Protein AF-A0A820RS47-F1 (afdb_monomer)

Secondary structure (DSSP, 8-state):
-HHHHHHHHS---HHHHGGG--GGG--HHHHHHHHHHTT---SEEEEEEEETTEEEEEEEEEEEPPPTTSSGGGGSS--HHHHHHHHHHHHHHHHH-S--TTHHHHHHHHHHHHHHHH-

Structure (mmCIF, N/CA/C/O backbone):
data_AF-A0A820RS47-F1
#
_entry.id   AF-A0A820RS47-F1
#
loop_
_atom_site.group_PDB
_atom_site.id
_atom_site.type_symbol
_atom_site.label_atom_id
_atom_site.label_alt_id
_atom_site.label_comp_id
_atom_site.label_asym_id
_atom_site.label_entity_id
_atom_site.label_seq_id
_atom_site.pdbx_PDB_ins_code
_atom_site.Cartn_x
_atom_site.Cartn_y
_atom_site.Cartn_z
_atom_site.occupancy
_atom_site.B_iso_or_equiv
_atom_site.auth_seq_id
_atom_site.auth_comp_id
_atom_site.auth_asym_id
_atom_site.auth_atom_id
_atom_site.pdbx_PDB_model_num
ATOM 1 N N . ALA A 1 1 ? -17.209 3.346 -8.224 1.00 71.81 1 ALA A N 1
ATOM 2 C CA . ALA A 1 1 ? -16.815 3.725 -6.849 1.00 71.81 1 ALA A CA 1
ATOM 3 C C . ALA A 1 1 ? -15.627 2.864 -6.433 1.00 71.81 1 ALA A C 1
ATOM 5 O O . ALA A 1 1 ? -15.606 1.698 -6.807 1.00 71.81 1 ALA A O 1
ATOM 6 N N . ILE A 1 2 ? -14.644 3.427 -5.729 1.00 83.50 2 ILE A N 1
ATOM 7 C CA . ILE A 1 2 ? -13.298 2.856 -5.513 1.00 83.50 2 ILE A CA 1
ATOM 8 C C . ILE A 1 2 ? -13.291 1.402 -4.996 1.00 83.50 2 ILE A C 1
ATOM 10 O O . ILE A 1 2 ? -12.467 0.603 -5.422 1.00 83.50 2 ILE A O 1
ATOM 14 N N . LEU A 1 3 ? -14.281 1.017 -4.184 1.00 89.25 3 LEU A N 1
ATOM 15 C CA . LEU A 1 3 ? -14.437 -0.346 -3.661 1.00 89.25 3 LEU A CA 1
ATOM 16 C C . LEU A 1 3 ? -14.674 -1.402 -4.750 1.00 89.25 3 LEU A C 1
ATOM 18 O O . LEU A 1 3 ? -14.211 -2.527 -4.618 1.00 89.25 3 LEU A O 1
ATOM 22 N N . SER A 1 4 ? -15.360 -1.046 -5.842 1.00 90.38 4 SER A N 1
ATOM 23 C CA . SER A 1 4 ? -15.552 -1.961 -6.977 1.00 90.38 4 SER A CA 1
ATOM 24 C C . SER A 1 4 ? -14.225 -2.254 -7.676 1.00 90.38 4 SER A C 1
ATOM 26 O O . SER A 1 4 ? -13.953 -3.398 -8.014 1.00 90.38 4 SER A O 1
ATOM 28 N N . LEU A 1 5 ? -13.373 -1.234 -7.830 1.00 90.44 5 LEU A N 1
ATOM 29 C CA . LEU A 1 5 ? -12.037 -1.401 -8.401 1.00 90.44 5 LEU A CA 1
ATOM 30 C C . LEU A 1 5 ? -11.180 -2.306 -7.507 1.00 90.44 5 LEU A C 1
ATOM 32 O O . LEU A 1 5 ? -10.621 -3.288 -7.982 1.00 90.44 5 LEU A O 1
ATOM 36 N N . VAL A 1 6 ? -11.144 -2.020 -6.202 1.00 91.19 6 VAL A N 1
ATOM 37 C CA . VAL A 1 6 ? -10.383 -2.815 -5.226 1.00 91.19 6 VAL A CA 1
ATOM 38 C C . VAL A 1 6 ? -10.838 -4.275 -5.223 1.00 91.19 6 VAL A C 1
ATOM 40 O O . VAL A 1 6 ? -10.015 -5.177 -5.356 1.00 91.19 6 VAL A O 1
ATOM 43 N N . ASN A 1 7 ? -12.143 -4.525 -5.126 1.00 90.44 7 ASN A N 1
ATOM 44 C CA . ASN A 1 7 ? -12.661 -5.886 -5.005 1.00 90.44 7 ASN A CA 1
ATOM 45 C C . ASN A 1 7 ? -12.556 -6.686 -6.309 1.00 90.44 7 ASN A C 1
ATOM 47 O O . ASN A 1 7 ? -12.258 -7.876 -6.255 1.00 90.44 7 ASN A O 1
ATOM 51 N N . ASN A 1 8 ? -12.784 -6.053 -7.464 1.00 89.75 8 ASN A N 1
ATOM 52 C CA . ASN A 1 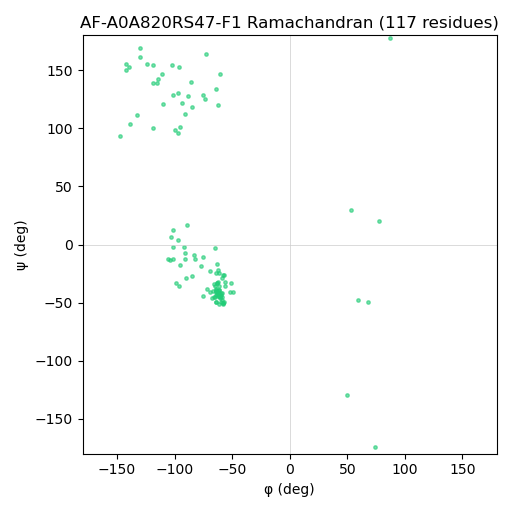8 ? -12.903 -6.772 -8.734 1.00 89.75 8 ASN A CA 1
ATOM 53 C C . ASN A 1 8 ? -11.597 -6.805 -9.540 1.00 89.75 8 ASN A C 1
ATOM 55 O O . ASN A 1 8 ? -11.317 -7.817 -10.175 1.00 89.75 8 ASN A O 1
ATOM 59 N N . GLU A 1 9 ? -10.791 -5.738 -9.516 1.00 90.31 9 GLU A N 1
ATOM 60 C CA . GLU A 1 9 ? -9.550 -5.662 -10.306 1.00 90.31 9 GLU A CA 1
ATOM 61 C C . GLU A 1 9 ? -8.303 -5.996 -9.479 1.00 90.31 9 GLU A C 1
ATOM 63 O O . GLU A 1 9 ? -7.351 -6.566 -10.011 1.00 90.31 9 GLU A O 1
ATOM 68 N N . PHE A 1 10 ? -8.291 -5.658 -8.183 1.00 93.38 10 PHE A N 1
ATOM 69 C CA . PHE A 1 10 ? -7.105 -5.808 -7.324 1.00 93.38 10 PHE A CA 1
ATOM 70 C C . PHE A 1 10 ? -7.148 -7.045 -6.413 1.00 93.38 10 PHE A C 1
ATOM 72 O O . PHE A 1 10 ? -6.175 -7.331 -5.718 1.00 93.38 10 PHE A O 1
ATOM 79 N N . GLY A 1 11 ? -8.237 -7.820 -6.443 1.00 93.00 11 GLY A N 1
ATOM 80 C CA . GLY A 1 11 ? -8.387 -9.021 -5.612 1.00 93.00 11 GLY A CA 1
ATOM 81 C C . GLY A 1 11 ? -8.734 -8.721 -4.150 1.00 93.00 11 GLY A C 1
ATOM 82 O O . GLY A 1 11 ? -8.533 -9.569 -3.277 1.00 93.00 11 GLY A O 1
ATOM 83 N N . GLY A 1 12 ? -9.262 -7.525 -3.884 1.00 93.81 12 GLY A N 1
ATOM 84 C CA . GLY A 1 12 ? -9.671 -7.089 -2.558 1.00 93.81 12 GLY A CA 1
ATOM 85 C C . GLY A 1 12 ? -8.554 -6.446 -1.741 1.00 93.81 12 GLY A C 1
ATOM 86 O O . GLY A 1 12 ? -7.403 -6.354 -2.161 1.00 93.81 12 GLY A O 1
ATOM 87 N N . TRP A 1 13 ? -8.914 -5.993 -0.544 1.00 93.75 13 TRP A N 1
ATOM 88 C CA . TRP A 1 13 ? -7.973 -5.466 0.440 1.00 93.75 13 TRP A CA 1
ATOM 89 C C . TRP A 1 13 ? -8.298 -6.108 1.795 1.00 93.75 13 TRP A C 1
ATOM 91 O O . TRP A 1 13 ? -9.366 -5.812 2.341 1.00 93.75 13 TRP A O 1
ATOM 101 N N . PRO A 1 14 ? -7.424 -6.986 2.339 1.00 94.38 14 PRO A N 1
ATOM 102 C CA . PRO A 1 14 ? -7.716 -7.755 3.550 1.00 94.38 14 PRO A CA 1
ATOM 103 C C . PRO A 1 14 ? -8.250 -6.917 4.715 1.00 94.38 14 PRO A C 1
ATOM 105 O O . PRO A 1 14 ? -9.238 -7.303 5.325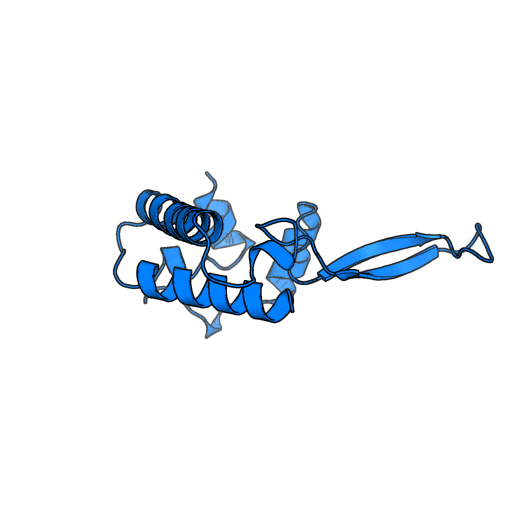 1.00 94.38 14 PRO A O 1
ATOM 108 N N . ILE A 1 15 ? -7.692 -5.723 4.942 1.00 95.44 15 ILE A N 1
ATOM 109 C CA . ILE A 1 15 ? -8.117 -4.814 6.022 1.00 95.44 15 ILE A CA 1
ATOM 110 C C . ILE A 1 15 ? -9.577 -4.344 5.910 1.00 95.44 15 ILE A C 1
ATOM 112 O O . ILE A 1 15 ? -10.182 -3.967 6.907 1.00 95.44 15 ILE A O 1
ATOM 116 N N . LEU A 1 16 ? -10.159 -4.343 4.705 1.00 94.06 16 LEU A N 1
ATOM 117 C CA . LEU A 1 16 ? -11.561 -3.965 4.494 1.00 94.06 16 LEU A CA 1
ATOM 118 C C . LEU A 1 16 ? -12.511 -5.159 4.604 1.00 94.06 16 LEU A C 1
ATOM 120 O O . LEU A 1 16 ? -13.688 -4.988 4.917 1.00 94.06 16 LEU A O 1
ATOM 124 N N . GLN A 1 17 ? -12.024 -6.355 4.286 1.00 91.75 17 GLN A N 1
ATOM 125 C CA . GLN A 1 17 ? -12.836 -7.567 4.158 1.00 91.75 17 GLN A CA 1
ATOM 126 C C . GLN A 1 17 ? -12.693 -8.510 5.358 1.00 91.75 17 GLN A C 1
ATOM 128 O O . GLN A 1 17 ? -13.498 -9.434 5.495 1.00 91.75 17 GLN A O 1
ATOM 133 N N . GLY A 1 18 ? -11.688 -8.292 6.209 1.00 89.56 18 GLY A N 1
ATOM 134 C CA . GLY A 1 18 ? -11.411 -9.083 7.399 1.00 89.56 18 GLY A CA 1
ATOM 135 C C . GLY A 1 18 ? -11.389 -10.578 7.090 1.00 89.56 18 GLY A C 1
ATOM 136 O O . GLY A 1 18 ? -10.786 -11.038 6.117 1.00 89.56 18 GLY A O 1
ATOM 137 N N . SER A 1 19 ? -12.138 -11.340 7.886 1.00 86.94 19 SER A N 1
ATOM 138 C CA . SER A 1 19 ? -12.280 -12.797 7.735 1.00 86.94 19 SER A CA 1
ATOM 139 C C . SER A 1 19 ? -12.924 -13.252 6.417 1.00 86.94 19 SER A C 1
ATOM 141 O O . SER A 1 19 ? -12.805 -14.420 6.051 1.00 86.94 19 SER A O 1
ATOM 143 N N . SER A 1 20 ? -13.593 -12.350 5.691 1.00 89.12 20 SER A N 1
ATOM 144 C CA . SER A 1 20 ? -14.220 -12.660 4.400 1.00 89.12 20 SER A CA 1
ATOM 145 C C . SER A 1 20 ? -13.237 -12.591 3.227 1.00 89.12 20 SER A C 1
ATOM 147 O O . SER A 1 20 ? -13.595 -12.976 2.111 1.00 89.12 20 SER A O 1
ATOM 149 N N . TRP A 1 21 ? -12.011 -12.095 3.435 1.00 92.56 21 TRP A N 1
ATOM 150 C CA . TRP A 1 21 ? -11.002 -12.068 2.381 1.00 92.56 21 TRP A CA 1
ATOM 151 C C . TRP A 1 21 ? -10.436 -13.466 2.113 1.00 92.56 21 TRP A C 1
ATOM 153 O O . TRP A 1 21 ? -9.919 -14.134 3.007 1.00 92.56 21 TRP A O 1
ATOM 163 N N . ASN A 1 22 ? -10.498 -13.909 0.857 1.00 92.50 22 ASN A N 1
ATOM 164 C CA . ASN A 1 22 ? -10.029 -15.233 0.464 1.00 92.50 22 ASN A CA 1
ATOM 165 C C . ASN A 1 22 ? -8.601 -15.188 -0.100 1.00 92.50 22 ASN A C 1
ATOM 167 O O . ASN A 1 22 ? -8.396 -15.015 -1.308 1.00 92.50 22 ASN A O 1
ATOM 171 N N . ALA A 1 23 ? -7.624 -15.457 0.767 1.00 92.06 23 ALA A N 1
ATOM 172 C CA . ALA A 1 23 ? -6.212 -15.546 0.401 1.00 92.06 23 ALA A CA 1
ATOM 173 C C . ALA A 1 23 ? -5.928 -16.566 -0.718 1.00 92.06 23 ALA A C 1
ATOM 175 O O . ALA A 1 23 ? -5.038 -16.347 -1.534 1.00 92.06 23 ALA A O 1
ATOM 176 N N . ALA A 1 24 ? -6.696 -17.661 -0.806 1.00 95.00 24 ALA A N 1
ATOM 177 C CA . ALA A 1 24 ? -6.482 -18.698 -1.818 1.00 95.00 24 ALA A CA 1
ATOM 178 C C . ALA A 1 24 ? -6.825 -18.229 -3.242 1.00 95.00 24 ALA A C 1
ATOM 180 O O . ALA A 1 24 ? -6.334 -18.796 -4.215 1.00 95.00 24 ALA A O 1
ATOM 181 N N . SER A 1 25 ? -7.668 -17.200 -3.369 1.00 90.75 25 SER A N 1
ATOM 182 C CA . SER A 1 25 ? -8.001 -16.580 -4.658 1.00 90.75 25 SER A CA 1
ATOM 183 C C . SER A 1 25 ? -7.094 -15.405 -5.030 1.00 90.75 25 SER A C 1
ATOM 185 O O . SER A 1 25 ? -7.183 -14.895 -6.146 1.00 90.75 25 SER A O 1
ATOM 187 N N . PHE A 1 26 ? -6.224 -14.964 -4.117 1.00 95.06 26 PHE A N 1
ATOM 188 C CA . PHE A 1 26 ? -5.371 -13.809 -4.346 1.00 95.06 26 PHE A CA 1
ATOM 189 C C . PHE A 1 26 ? -4.216 -14.145 -5.293 1.00 95.06 26 PHE A C 1
ATOM 191 O O . PHE A 1 26 ? -3.459 -15.090 -5.076 1.00 95.06 26 PHE A O 1
ATOM 198 N N . ASN A 1 27 ? -4.051 -13.328 -6.332 1.00 94.19 27 ASN A N 1
ATOM 199 C CA . ASN A 1 27 ? -2.944 -13.435 -7.273 1.00 94.19 27 ASN A CA 1
ATOM 200 C C . ASN A 1 27 ? -2.109 -12.153 -7.238 1.00 94.19 27 ASN A C 1
ATOM 202 O O . ASN A 1 27 ? -2.448 -11.148 -7.865 1.00 94.19 27 ASN A O 1
ATOM 206 N N . PHE A 1 28 ? -0.991 -12.217 -6.518 1.00 92.06 28 PHE A N 1
ATOM 207 C CA . PHE A 1 28 ? -0.085 -11.086 -6.348 1.00 92.06 28 PHE A CA 1
ATOM 208 C C . PHE A 1 28 ? 0.518 -10.593 -7.673 1.00 92.06 28 PHE A C 1
ATOM 210 O O . PHE A 1 28 ? 0.600 -9.389 -7.902 1.00 92.06 28 PHE A O 1
ATOM 217 N N . SER A 1 29 ? 0.883 -11.494 -8.591 1.00 92.12 29 SER A N 1
ATOM 218 C CA . SER A 1 29 ? 1.414 -11.103 -9.904 1.00 92.12 29 SER A CA 1
ATOM 219 C C . SER A 1 29 ? 0.378 -10.347 -10.738 1.00 92.12 29 SER A C 1
ATOM 221 O O . SER A 1 29 ? 0.718 -9.354 -11.376 1.00 92.12 29 SER A O 1
ATOM 223 N N . ASN A 1 30 ? -0.889 -10.770 -10.697 1.00 93.38 30 ASN A N 1
ATOM 224 C CA . ASN A 1 30 ? -1.977 -10.057 -11.365 1.00 93.38 30 ASN A CA 1
ATOM 225 C C . ASN A 1 30 ? -2.195 -8.662 -10.761 1.00 93.38 30 ASN A C 1
ATOM 227 O O . ASN A 1 30 ? -2.359 -7.703 -11.509 1.00 93.38 30 ASN A O 1
ATOM 231 N N . LEU A 1 31 ? -2.132 -8.534 -9.429 1.00 93.94 31 LEU A N 1
ATOM 232 C CA . LEU A 1 31 ? -2.200 -7.233 -8.759 1.00 93.94 31 LEU A CA 1
ATOM 233 C C . LEU A 1 31 ? -1.100 -6.289 -9.261 1.00 93.94 31 LEU A C 1
ATOM 235 O O . LEU A 1 31 ? -1.398 -5.164 -9.648 1.00 93.94 31 LEU A O 1
ATOM 239 N N . LEU A 1 32 ? 0.156 -6.743 -9.297 1.00 91.19 32 LEU A N 1
ATOM 240 C CA . LEU A 1 32 ? 1.275 -5.911 -9.752 1.00 91.19 32 LEU A CA 1
ATOM 241 C C . LEU A 1 32 ? 1.120 -5.467 -11.213 1.00 91.19 32 LEU A C 1
ATOM 243 O O . LEU A 1 32 ? 1.364 -4.304 -11.530 1.00 91.19 32 LEU A O 1
ATOM 247 N N . LEU A 1 33 ? 0.672 -6.367 -12.096 1.00 90.44 3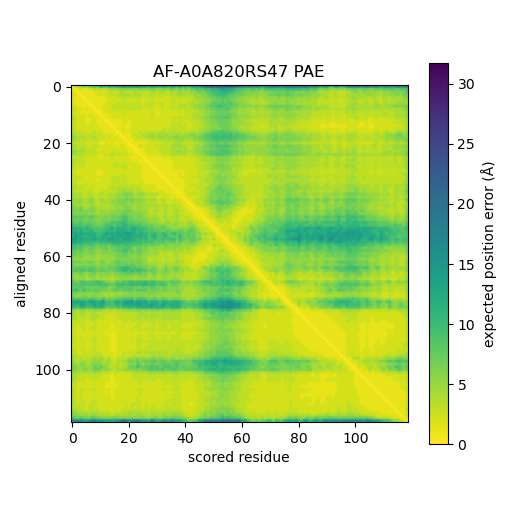3 LEU A N 1
ATOM 248 C CA . LEU A 1 33 ? 0.396 -6.029 -13.495 1.00 90.44 33 LEU A CA 1
ATOM 249 C C . LEU A 1 33 ? -0.710 -4.975 -13.610 1.00 90.44 33 LEU A C 1
ATOM 251 O O . LEU A 1 33 ? -0.544 -3.999 -14.338 1.00 90.44 33 LEU A O 1
ATOM 255 N N . LYS A 1 34 ? -1.798 -5.134 -12.849 1.00 92.88 34 LYS A N 1
ATOM 256 C CA . LYS A 1 34 ? -2.918 -4.188 -12.830 1.00 92.88 34 LYS A CA 1
ATOM 257 C C . LYS A 1 34 ? -2.515 -2.828 -12.280 1.00 92.88 34 LYS A C 1
ATOM 259 O O . LYS A 1 34 ? -2.844 -1.819 -12.885 1.00 92.88 34 LYS A O 1
ATOM 264 N N . LEU A 1 35 ? -1.772 -2.775 -11.177 1.00 91.38 35 LEU A N 1
ATOM 265 C CA . LEU A 1 35 ? -1.306 -1.513 -10.592 1.00 91.38 35 LEU A CA 1
ATOM 266 C C . LEU A 1 35 ? -0.389 -0.732 -11.541 1.00 91.38 35 LEU A C 1
ATOM 268 O O . LEU A 1 35 ? -0.456 0.498 -11.579 1.00 91.38 35 LEU A O 1
ATOM 272 N N . ARG A 1 36 ? 0.389 -1.430 -12.377 1.00 88.12 36 ARG A N 1
ATOM 273 C CA . ARG A 1 36 ? 1.210 -0.795 -13.413 1.00 88.12 36 ARG A CA 1
ATOM 274 C C . ARG A 1 36 ? 0.379 -0.051 -14.462 1.00 88.12 36 ARG A C 1
ATOM 276 O O . ARG A 1 36 ? 0.821 0.993 -14.930 1.00 88.12 36 ARG A O 1
ATOM 283 N N . GLU A 1 37 ? -0.828 -0.522 -14.785 1.00 90.31 37 GLU A N 1
ATOM 284 C CA . GLU A 1 37 ? -1.760 0.192 -15.681 1.00 90.31 37 GLU A CA 1
ATOM 285 C C . GLU A 1 37 ? -2.193 1.555 -15.107 1.00 90.31 37 GLU A C 1
ATOM 287 O O . GLU A 1 37 ? -2.576 2.449 -15.859 1.00 90.31 37 GLU A O 1
ATOM 292 N N . TYR A 1 38 ? -2.084 1.738 -13.786 1.00 89.38 38 TYR A N 1
ATOM 293 C CA . TYR A 1 38 ? -2.384 2.985 -13.074 1.00 89.38 38 TYR A CA 1
ATOM 294 C C . TYR A 1 38 ? -1.131 3.790 -12.702 1.00 89.38 38 TYR A C 1
ATOM 296 O O . TYR A 1 38 ? -1.221 4.705 -11.883 1.00 89.38 38 TYR A O 1
ATOM 304 N N . SER A 1 39 ? 0.039 3.442 -13.249 1.00 88.12 39 SER A N 1
ATOM 305 C CA . SER A 1 39 ? 1.334 4.019 -12.852 1.00 88.12 39 SER A CA 1
ATOM 306 C C . SER A 1 39 ? 1.598 3.923 -11.342 1.00 88.12 39 SER A C 1
ATOM 308 O O . SER A 1 39 ? 2.272 4.774 -10.760 1.00 88.12 39 SER A O 1
ATOM 310 N N . ASN A 1 40 ? 1.044 2.895 -10.693 1.00 88.50 40 ASN A N 1
ATOM 311 C CA . ASN A 1 40 ? 1.190 2.674 -9.264 1.00 88.50 40 ASN A CA 1
ATOM 312 C C . ASN A 1 40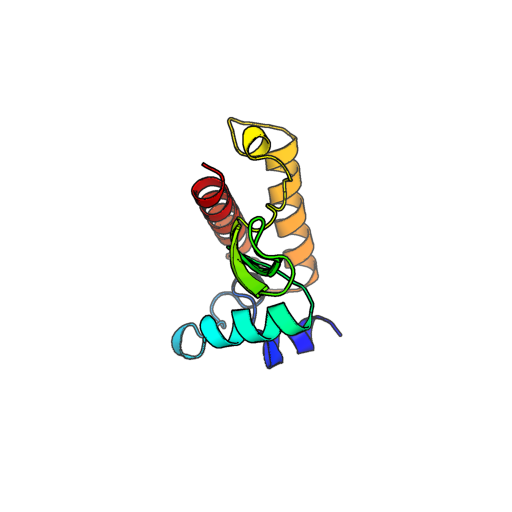 ? 2.264 1.608 -9.015 1.00 88.50 40 ASN A C 1
ATOM 314 O O . ASN A 1 40 ? 2.018 0.409 -9.133 1.00 88.50 40 ASN A O 1
ATOM 318 N N . ASN A 1 41 ? 3.472 2.065 -8.695 1.00 86.44 41 ASN A N 1
ATOM 319 C CA . ASN A 1 41 ? 4.610 1.204 -8.395 1.00 86.44 41 ASN A CA 1
ATOM 320 C C . ASN A 1 41 ? 4.650 0.912 -6.890 1.00 86.44 41 ASN A C 1
ATOM 322 O O . ASN A 1 41 ? 4.930 1.810 -6.096 1.00 86.44 41 ASN A O 1
ATOM 326 N N . ILE A 1 42 ? 4.402 -0.341 -6.508 1.00 86.88 42 ILE A N 1
ATOM 327 C CA . ILE A 1 42 ? 4.504 -0.813 -5.121 1.00 86.88 42 ILE A CA 1
ATOM 328 C C . ILE A 1 42 ? 5.628 -1.840 -5.000 1.00 86.88 42 ILE A C 1
ATOM 330 O O . ILE A 1 42 ? 5.802 -2.671 -5.890 1.00 86.88 42 ILE A O 1
ATOM 334 N N . ILE A 1 43 ? 6.361 -1.818 -3.883 1.00 85.44 43 ILE A N 1
ATOM 335 C CA . ILE A 1 43 ? 7.509 -2.691 -3.559 1.00 85.44 43 ILE A CA 1
ATOM 336 C C . ILE A 1 43 ? 8.738 -2.431 -4.453 1.00 85.44 43 ILE A C 1
ATOM 338 O O . ILE A 1 43 ? 9.837 -2.232 -3.938 1.00 85.44 43 ILE A O 1
ATOM 342 N N . TYR A 1 44 ? 8.567 -2.388 -5.773 1.00 86.56 44 TYR A N 1
ATOM 343 C CA . TYR A 1 44 ? 9.584 -2.012 -6.754 1.00 86.56 44 TYR A CA 1
ATOM 344 C C . TYR A 1 44 ? 8.965 -1.203 -7.903 1.00 86.56 44 TYR A C 1
ATOM 346 O O . TYR A 1 44 ? 7.769 -1.311 -8.180 1.00 86.56 44 TYR A O 1
ATOM 354 N N . SER A 1 45 ? 9.775 -0.382 -8.571 1.00 87.81 45 SER A N 1
ATOM 355 C CA . SER A 1 45 ? 9.413 0.266 -9.836 1.00 87.81 45 SER A CA 1
ATOM 356 C C . SER A 1 45 ? 10.070 -0.451 -11.012 1.00 87.81 45 SER A C 1
ATOM 358 O O . SER A 1 45 ? 11.086 -1.133 -10.853 1.00 87.81 45 SER A O 1
ATOM 360 N N . CYS A 1 46 ? 9.449 -0.341 -12.185 1.00 87.38 46 CYS A N 1
ATOM 361 C CA . CYS A 1 46 ? 9.940 -0.943 -13.416 1.00 87.38 46 CYS A CA 1
ATOM 362 C C . CYS A 1 46 ? 9.753 0.037 -14.572 1.00 87.38 46 CYS A C 1
ATOM 364 O O . CYS A 1 46 ? 8.642 0.197 -15.099 1.00 87.38 46 CYS A O 1
ATOM 366 N N . ASP A 1 47 ? 10.863 0.648 -14.964 1.00 86.81 47 ASP A N 1
ATOM 367 C CA . ASP A 1 47 ? 10.921 1.755 -15.908 1.00 86.81 47 ASP A CA 1
ATOM 368 C C . ASP A 1 47 ? 11.854 1.402 -17.073 1.00 86.81 47 ASP A C 1
ATOM 370 O O . ASP A 1 47 ? 12.720 0.528 -16.972 1.00 86.81 47 ASP A O 1
ATOM 374 N N . THR A 1 48 ? 11.641 2.040 -18.220 1.00 89.94 48 THR A N 1
ATOM 375 C CA . THR A 1 48 ? 12.558 1.934 -19.358 1.00 89.94 48 THR A CA 1
ATOM 376 C C . THR A 1 48 ? 13.552 3.074 -19.290 1.00 89.94 48 THR A C 1
ATOM 378 O O . THR A 1 48 ? 13.140 4.231 -19.346 1.00 89.94 48 THR A O 1
ATOM 381 N N . GLU A 1 49 ? 14.835 2.744 -19.230 1.00 90.62 49 GLU A N 1
ATOM 382 C CA . GLU A 1 49 ? 15.914 3.726 -19.181 1.00 90.62 49 GLU A CA 1
ATOM 383 C C . GLU A 1 49 ? 16.829 3.564 -20.395 1.00 90.62 49 GLU A C 1
ATOM 385 O O . GLU A 1 49 ? 16.909 2.489 -21.004 1.00 90.62 49 GLU A O 1
ATOM 390 N N . THR A 1 50 ? 17.494 4.649 -20.777 1.00 92.38 50 THR A N 1
ATOM 391 C CA . THR A 1 50 ? 18.446 4.639 -21.889 1.00 92.38 50 THR A CA 1
ATOM 392 C C . THR A 1 50 ? 19.818 4.195 -21.385 1.00 92.38 50 THR A C 1
ATOM 394 O O . THR A 1 50 ? 20.242 4.596 -20.303 1.00 92.38 50 THR A O 1
ATOM 397 N N . ASP A 1 51 ? 20.543 3.376 -22.148 1.00 87.81 51 ASP A N 1
ATOM 398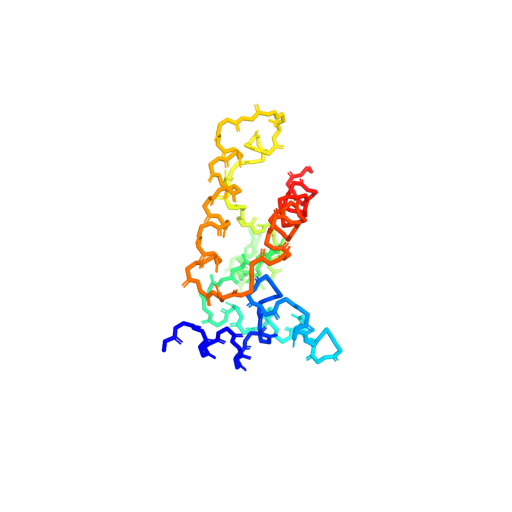 C CA . ASP A 1 51 ? 21.916 3.004 -21.790 1.00 87.81 51 ASP A CA 1
ATOM 399 C C . ASP A 1 51 ? 22.816 4.252 -21.772 1.00 87.81 51 ASP A C 1
ATOM 401 O O . ASP A 1 51 ? 22.992 4.929 -22.788 1.00 87.81 51 ASP A O 1
ATOM 405 N N . GLU A 1 52 ? 23.414 4.542 -20.610 1.00 86.44 52 GLU A N 1
ATOM 406 C CA . GLU A 1 52 ? 24.307 5.691 -20.403 1.00 86.44 52 GLU A CA 1
ATOM 407 C C . GLU A 1 52 ? 25.506 5.696 -21.368 1.00 86.44 52 GLU A C 1
ATOM 409 O O . GLU A 1 52 ? 26.060 6.751 -21.681 1.00 86.44 52 GLU A O 1
ATOM 414 N N . LYS A 1 53 ? 25.919 4.519 -21.854 1.00 90.25 53 LYS A N 1
ATOM 415 C CA . LYS A 1 53 ? 27.025 4.333 -22.803 1.00 90.25 53 LYS A CA 1
ATOM 416 C C . LYS A 1 53 ? 26.553 4.257 -24.253 1.00 90.25 53 LYS A C 1
ATOM 418 O O . LYS A 1 53 ? 27.378 4.412 -25.154 1.00 90.25 53 LYS A O 1
ATOM 423 N N . ASN A 1 54 ? 25.266 4.008 -24.498 1.00 90.44 54 ASN A N 1
ATOM 424 C CA . ASN A 1 54 ? 24.687 3.942 -25.836 1.00 90.44 54 ASN A CA 1
ATOM 425 C C . ASN A 1 54 ? 23.232 4.427 -25.844 1.00 90.44 54 ASN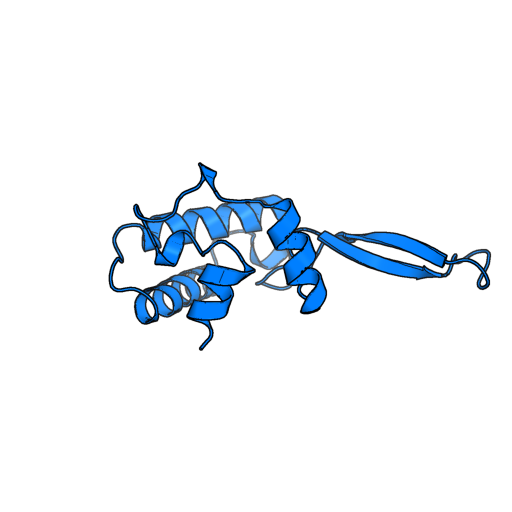 A C 1
ATOM 427 O O . ASN A 1 54 ? 22.295 3.641 -25.711 1.00 90.44 54 ASN A O 1
ATOM 431 N N . SER A 1 55 ? 23.039 5.715 -26.134 1.00 88.25 55 SER A N 1
ATOM 432 C CA . SER A 1 55 ? 21.720 6.354 -26.108 1.00 88.25 55 SER A CA 1
ATOM 433 C C . SER A 1 55 ? 20.714 5.841 -27.154 1.00 88.25 55 SER A C 1
ATOM 435 O O . SER A 1 55 ? 19.572 6.292 -27.185 1.00 88.25 55 SER A O 1
ATOM 437 N N . SER A 1 56 ? 21.117 4.913 -28.030 1.00 92.81 56 SER A N 1
ATOM 438 C CA . SER A 1 56 ? 20.226 4.241 -28.989 1.00 92.81 56 SER A CA 1
ATOM 439 C C . SER A 1 56 ? 19.635 2.928 -28.460 1.00 92.81 56 SER A C 1
ATOM 441 O O . SER A 1 56 ? 18.870 2.279 -29.173 1.00 92.81 56 SER A O 1
ATOM 443 N N . VAL A 1 57 ? 20.006 2.504 -27.248 1.00 93.81 57 VAL A N 1
ATOM 444 C CA . VAL A 1 57 ? 19.550 1.255 -26.626 1.00 93.81 57 VAL A CA 1
ATOM 445 C C . VAL A 1 57 ? 18.800 1.564 -25.336 1.00 93.81 57 VAL A C 1
ATOM 447 O O . VAL A 1 57 ? 19.217 2.409 -24.549 1.00 93.81 57 VAL A O 1
ATOM 450 N N . TYR A 1 58 ? 17.707 0.837 -25.117 1.00 93.06 58 TYR A N 1
ATOM 451 C CA . TYR A 1 58 ? 16.913 0.891 -23.894 1.00 93.06 58 TYR A CA 1
ATOM 452 C C . TYR A 1 58 ? 17.053 -0.413 -23.118 1.00 93.06 58 TYR A C 1
ATOM 454 O O . TYR A 1 58 ? 17.141 -1.491 -23.712 1.00 93.06 58 TYR A O 1
ATOM 462 N N . TYR A 1 59 ? 17.009 -0.325 -21.795 1.00 92.12 59 TYR A N 1
ATOM 463 C CA . TYR A 1 59 ? 16.923 -1.481 -20.913 1.00 92.12 59 TYR A CA 1
ATOM 464 C C . TYR A 1 59 ? 15.805 -1.295 -19.888 1.00 92.12 59 TYR A C 1
ATOM 466 O O . TYR A 1 59 ? 15.311 -0.193 -19.651 1.00 92.12 59 TYR A O 1
ATOM 474 N N . ILE A 1 60 ? 15.376 -2.413 -19.303 1.00 90.94 60 ILE A N 1
ATOM 475 C CA . ILE A 1 60 ? 14.423 -2.405 -18.197 1.00 90.94 60 ILE A CA 1
ATOM 476 C C . ILE A 1 60 ? 15.216 -2.197 -16.915 1.00 90.94 60 ILE A C 1
ATOM 478 O O . ILE A 1 60 ? 16.054 -3.029 -16.560 1.00 90.94 60 ILE A O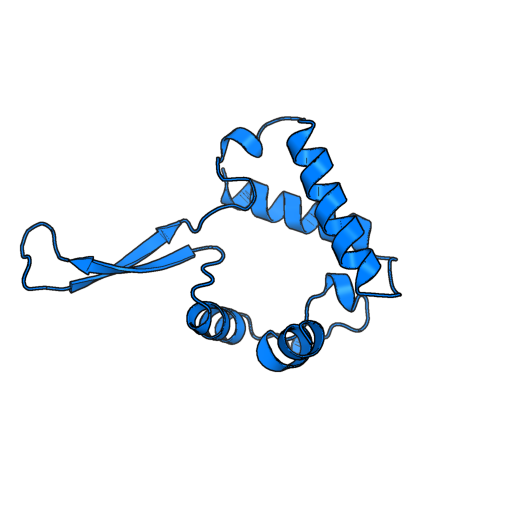 1
ATOM 482 N N . GLN A 1 61 ? 14.935 -1.104 -16.221 1.00 90.50 61 GLN A N 1
ATOM 483 C CA . GLN A 1 61 ? 15.471 -0.836 -14.902 1.00 90.50 61 GLN A CA 1
ATOM 484 C C . GLN A 1 61 ? 14.447 -1.252 -13.849 1.00 90.50 61 GLN A C 1
ATOM 486 O O . GLN A 1 61 ? 13.279 -0.872 -13.917 1.00 90.50 61 GLN A O 1
ATOM 491 N N . VAL A 1 62 ? 14.899 -2.027 -12.863 1.00 90.19 62 VAL A N 1
ATOM 492 C CA . VAL A 1 62 ? 14.120 -2.345 -11.664 1.00 90.19 62 VAL A CA 1
ATOM 493 C C . VAL A 1 62 ? 14.757 -1.622 -10.488 1.00 90.19 62 VAL A C 1
ATOM 495 O O . VAL A 1 62 ? 15.931 -1.845 -10.189 1.00 90.19 62 VAL A O 1
ATOM 498 N N . SER A 1 63 ? 13.979 -0.765 -9.835 1.00 89.12 63 SER A N 1
ATOM 499 C CA . SER A 1 63 ? 14.438 0.114 -8.756 1.00 89.12 63 SER A CA 1
ATOM 500 C C . SER A 1 63 ? 13.521 0.015 -7.535 1.00 89.12 63 SER A C 1
ATOM 502 O O . SER A 1 63 ? 12.449 -0.590 -7.585 1.00 89.12 63 SER A O 1
ATOM 504 N N . GLN A 1 64 ? 13.943 0.593 -6.408 1.00 85.62 64 GLN A N 1
ATOM 505 C CA . GLN A 1 64 ? 13.090 0.699 -5.222 1.00 85.62 64 GLN A CA 1
ATOM 506 C C . GLN A 1 64 ? 11.881 1.597 -5.527 1.00 85.62 64 GLN A C 1
ATOM 508 O O . GLN A 1 64 ? 12.050 2.674 -6.097 1.00 85.62 64 GLN A O 1
ATOM 513 N N . SER A 1 65 ? 10.673 1.176 -5.138 1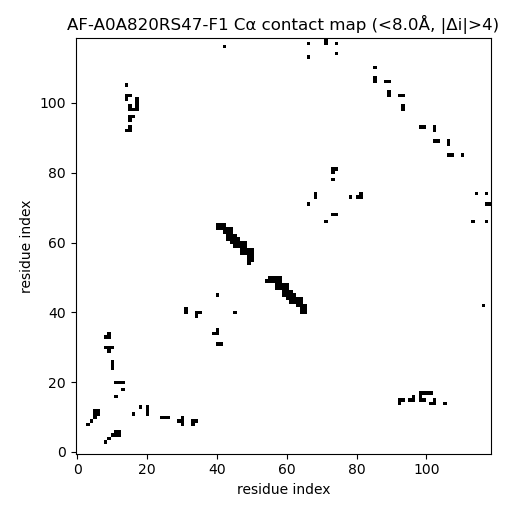.00 86.06 65 SER A N 1
ATOM 514 C CA . SER A 1 65 ? 9.496 2.044 -5.232 1.00 86.06 65 SER A CA 1
ATOM 515 C C . SER A 1 65 ? 9.532 3.151 -4.178 1.00 86.06 65 SER A C 1
ATOM 517 O O . SER A 1 65 ? 10.220 3.048 -3.160 1.00 86.06 65 SER A O 1
ATOM 519 N N . ASN A 1 66 ? 8.711 4.181 -4.370 1.00 82.94 66 ASN A N 1
ATOM 520 C CA . ASN A 1 66 ? 8.474 5.170 -3.323 1.00 82.94 66 ASN A CA 1
ATOM 521 C C . ASN A 1 66 ? 7.863 4.507 -2.078 1.00 82.94 66 ASN A C 1
ATOM 523 O O . ASN A 1 66 ? 7.096 3.546 -2.178 1.00 82.94 66 ASN A O 1
ATOM 527 N N . LEU A 1 67 ? 8.214 5.038 -0.908 1.00 86.00 67 LEU A N 1
ATOM 528 C CA . LEU A 1 67 ? 7.605 4.687 0.374 1.00 86.00 67 LEU A CA 1
ATOM 529 C C . LEU A 1 67 ? 6.511 5.700 0.713 1.00 86.00 67 LEU A C 1
ATOM 531 O O . LEU A 1 67 ? 6.609 6.865 0.324 1.00 86.00 67 LEU A O 1
ATOM 535 N N . ALA A 1 68 ? 5.510 5.290 1.492 1.00 87.50 68 ALA A N 1
ATOM 536 C CA . ALA A 1 68 ? 4.427 6.183 1.898 1.00 87.50 68 ALA A CA 1
ATOM 537 C C . ALA A 1 68 ? 4.929 7.377 2.728 1.00 87.50 68 ALA A C 1
ATOM 539 O O . ALA A 1 68 ? 4.436 8.489 2.563 1.00 87.50 68 ALA A O 1
ATOM 540 N N . LEU A 1 69 ? 5.945 7.172 3.576 1.00 89.75 69 LEU A N 1
ATOM 541 C CA . LEU A 1 69 ? 6.573 8.250 4.348 1.00 89.75 69 LEU A CA 1
ATOM 542 C C . LEU A 1 69 ? 7.740 8.938 3.621 1.00 89.75 69 LEU A C 1
ATOM 544 O O . LEU A 1 69 ? 8.512 9.624 4.283 1.00 89.75 69 LEU A O 1
ATOM 548 N N . GLU A 1 70 ? 7.871 8.781 2.299 1.00 81.81 70 GLU A N 1
ATOM 549 C CA . GLU A 1 70 ? 8.877 9.371 1.387 1.00 81.81 70 GLU A CA 1
ATOM 550 C C . GLU A 1 70 ? 10.354 9.044 1.682 1.00 81.81 70 GLU A C 1
ATOM 552 O O . GLU A 1 70 ? 11.096 8.659 0.781 1.00 81.81 70 GLU A O 1
ATOM 557 N N . GLN A 1 71 ? 10.805 9.172 2.929 1.00 84.00 71 GLN A N 1
ATOM 558 C CA . GLN A 1 71 ? 12.184 8.965 3.353 1.00 84.00 71 GLN A CA 1
ATOM 559 C C . GLN A 1 71 ? 12.299 7.776 4.302 1.00 84.00 71 GLN A C 1
ATOM 561 O O . GLN A 1 71 ? 11.527 7.629 5.248 1.00 84.00 71 GLN A O 1
ATOM 566 N N . ARG A 1 72 ? 13.348 6.970 4.117 1.00 83.81 72 ARG A N 1
ATOM 567 C CA . ARG A 1 72 ? 13.671 5.835 5.001 1.00 83.81 72 ARG A CA 1
ATOM 568 C C . ARG A 1 72 ? 13.841 6.260 6.466 1.00 83.81 72 ARG A C 1
ATOM 570 O O . ARG A 1 72 ? 13.415 5.553 7.371 1.00 83.81 72 ARG A O 1
ATOM 577 N N . SER A 1 73 ? 14.403 7.448 6.701 1.00 85.56 73 SER A N 1
ATOM 578 C CA . SER A 1 73 ? 14.561 8.049 8.035 1.00 85.56 73 SER A CA 1
ATOM 579 C C . SER A 1 73 ? 13.237 8.219 8.786 1.00 85.56 73 SER A C 1
ATOM 581 O O . SER A 1 73 ? 13.238 8.181 10.015 1.00 85.56 73 SER A O 1
ATOM 583 N N . ASN A 1 74 ? 12.107 8.339 8.080 1.00 89.25 74 ASN A N 1
ATOM 584 C CA . ASN A 1 74 ? 10.789 8.490 8.694 1.00 89.25 74 ASN A CA 1
ATOM 585 C C . ASN A 1 74 ? 10.237 7.184 9.295 1.00 89.25 74 ASN A C 1
ATOM 587 O O . ASN A 1 74 ? 9.272 7.243 10.053 1.00 89.25 74 ASN A O 1
ATOM 591 N N . TYR A 1 75 ? 10.862 6.032 9.018 1.00 88.31 75 TYR A N 1
ATOM 592 C CA . TYR A 1 75 ? 10.529 4.722 9.603 1.00 88.31 75 TYR A CA 1
ATOM 593 C C . TYR A 1 75 ? 11.430 4.344 10.800 1.00 88.31 75 TYR A C 1
ATOM 595 O O . TYR A 1 75 ? 11.334 3.236 11.342 1.00 88.31 75 TYR A O 1
ATOM 603 N N . VAL A 1 76 ? 12.326 5.246 11.223 1.00 86.38 76 VAL A N 1
ATOM 604 C CA . VAL A 1 76 ? 13.287 5.010 12.310 1.00 86.38 76 VAL A CA 1
ATOM 605 C C . VAL A 1 76 ? 12.816 5.670 13.607 1.00 86.38 76 VAL A C 1
ATOM 607 O O . VAL A 1 76 ? 12.548 6.868 13.653 1.00 86.38 76 VAL A O 1
ATOM 610 N N . GLY A 1 77 ? 12.793 4.888 14.690 1.00 85.00 77 GLY A N 1
ATOM 611 C CA . GLY A 1 77 ? 12.395 5.355 16.020 1.00 85.00 77 GLY A CA 1
ATOM 612 C C . GLY A 1 77 ? 10.889 5.581 16.168 1.00 85.00 77 GLY A C 1
ATOM 613 O O . GLY A 1 77 ? 10.099 5.255 15.286 1.00 85.00 77 GLY A O 1
ATOM 614 N N . GLU A 1 78 ? 10.485 6.112 17.318 1.00 83.00 78 GLU A N 1
ATOM 615 C CA . GLU A 1 78 ? 9.107 6.548 17.547 1.00 83.00 78 GLU A CA 1
ATOM 616 C C . GLU A 1 78 ? 8.956 8.007 17.109 1.00 83.00 78 GLU A C 1
ATOM 618 O O . GLU A 1 78 ? 9.725 8.876 17.524 1.00 83.00 78 GLU A O 1
ATOM 623 N N . SER A 1 79 ? 7.960 8.297 16.269 1.00 89.31 79 SER A N 1
ATOM 624 C CA . SER A 1 79 ? 7.693 9.656 15.801 1.00 89.31 79 SER A CA 1
ATOM 625 C C . SER A 1 79 ? 6.196 9.933 15.697 1.00 89.31 79 SER A C 1
ATOM 627 O O . SER A 1 79 ? 5.394 9.047 15.399 1.00 89.31 79 SER A O 1
ATOM 629 N N . LYS A 1 80 ? 5.814 11.205 15.883 1.00 92.50 80 LYS A N 1
ATOM 630 C CA . LYS A 1 80 ? 4.427 11.659 15.675 1.00 92.50 80 LYS A CA 1
ATOM 631 C C . LYS A 1 80 ? 3.942 11.392 14.247 1.00 92.50 80 LYS A C 1
ATOM 633 O O . LYS A 1 80 ? 2.749 11.194 14.049 1.00 92.50 80 LYS A O 1
ATOM 638 N N . LEU A 1 81 ? 4.858 11.379 13.277 1.00 92.75 81 LEU A N 1
ATOM 639 C CA . LEU A 1 81 ? 4.556 11.080 11.881 1.00 92.75 81 LEU A CA 1
ATOM 640 C C . LEU A 1 81 ? 4.129 9.619 11.705 1.00 92.75 81 LEU A C 1
ATOM 642 O O . LEU A 1 81 ? 3.100 9.368 11.088 1.00 92.75 81 LEU A O 1
ATOM 646 N N . ILE A 1 82 ? 4.854 8.671 12.308 1.00 93.56 82 ILE A N 1
ATOM 647 C CA . ILE A 1 82 ? 4.495 7.243 12.283 1.00 93.56 82 ILE A CA 1
ATOM 648 C C . ILE A 1 82 ? 3.122 7.027 12.928 1.00 93.56 82 ILE A C 1
ATOM 650 O O . ILE A 1 82 ? 2.278 6.323 12.372 1.00 93.56 82 ILE A O 1
ATOM 654 N N . THR A 1 83 ? 2.873 7.661 14.079 1.00 94.31 83 THR A N 1
ATOM 655 C CA . THR A 1 83 ? 1.568 7.587 14.751 1.00 94.31 83 THR A CA 1
ATOM 656 C C . THR A 1 83 ? 0.452 8.147 13.871 1.00 94.31 83 THR A C 1
ATOM 658 O O . THR A 1 83 ? -0.587 7.507 13.728 1.00 94.31 83 THR A O 1
ATOM 661 N N . ALA A 1 84 ? 0.664 9.310 13.248 1.00 95.69 84 ALA A N 1
ATOM 662 C CA . ALA A 1 84 ? -0.316 9.923 12.356 1.00 95.69 84 ALA A CA 1
ATOM 663 C C . ALA A 1 84 ? -0.579 9.071 11.105 1.00 95.69 84 ALA A C 1
ATOM 665 O O . ALA A 1 84 ? -1.725 8.953 10.685 1.00 95.69 84 ALA A O 1
ATOM 666 N N . TYR A 1 85 ? 0.452 8.434 10.546 1.00 95.75 85 TYR A N 1
ATOM 667 C CA . TYR A 1 85 ? 0.318 7.547 9.393 1.00 95.75 85 TYR A CA 1
ATOM 668 C C . TYR A 1 85 ? -0.528 6.313 9.708 1.00 95.75 85 TYR A C 1
ATOM 670 O O . TYR A 1 85 ? -1.502 6.031 9.014 1.00 95.75 85 TYR A O 1
ATOM 678 N N . GLN A 1 86 ? -0.222 5.622 10.807 1.00 96.12 86 GLN A N 1
ATOM 679 C CA . GLN A 1 86 ? -1.018 4.476 11.246 1.00 96.12 86 GLN A CA 1
ATOM 680 C C . GLN A 1 86 ? -2.465 4.876 11.574 1.00 96.12 86 GLN A C 1
ATOM 682 O O . GLN A 1 86 ? -3.402 4.151 11.234 1.00 96.12 86 GLN A O 1
ATOM 687 N N . GLN A 1 87 ? -2.666 6.043 12.196 1.00 96.81 87 GLN A N 1
ATOM 688 C CA . GLN A 1 87 ? -4.004 6.572 12.468 1.00 96.81 87 GLN A CA 1
ATOM 689 C C . GLN A 1 87 ? -4.770 6.867 11.171 1.00 96.81 87 GLN A C 1
ATOM 691 O O . GLN A 1 87 ? -5.933 6.494 11.057 1.00 96.81 87 GLN A O 1
ATOM 696 N N . PHE A 1 88 ? -4.109 7.450 10.170 1.00 97.25 88 PHE A N 1
ATOM 697 C CA . PHE A 1 88 ? -4.709 7.709 8.864 1.00 97.25 88 PHE A CA 1
ATOM 698 C C . PHE A 1 88 ? -5.206 6.424 8.190 1.00 97.25 88 PHE A C 1
ATOM 700 O O . PHE A 1 88 ? -6.356 6.382 7.754 1.00 97.25 88 PHE A O 1
ATOM 707 N N . ILE A 1 89 ? -4.388 5.363 8.144 1.00 96.75 89 ILE A N 1
ATOM 708 C CA . ILE A 1 89 ? -4.803 4.081 7.543 1.00 96.75 89 ILE A CA 1
ATOM 709 C C . ILE A 1 89 ? -6.014 3.510 8.291 1.00 96.75 89 ILE A C 1
ATOM 711 O O . ILE A 1 89 ? -6.978 3.071 7.663 1.00 96.75 89 ILE A O 1
ATOM 715 N N . ARG A 1 90 ? -5.988 3.552 9.631 1.00 96.62 90 ARG A N 1
ATOM 716 C CA . ARG A 1 90 ? -7.082 3.076 10.488 1.00 96.62 90 ARG A CA 1
ATOM 717 C C . ARG A 1 90 ? -8.386 3.818 10.214 1.00 96.62 90 ARG A C 1
ATOM 719 O O . ARG A 1 90 ? -9.419 3.172 10.037 1.00 96.62 90 ARG A O 1
ATOM 726 N N . ASP A 1 91 ? -8.340 5.146 10.190 1.00 96.44 91 ASP A N 1
ATOM 727 C CA . ASP A 1 91 ? -9.523 5.979 9.974 1.00 96.44 91 ASP A CA 1
ATOM 728 C C . ASP A 1 91 ? -10.075 5.765 8.568 1.00 96.44 91 ASP A C 1
ATOM 730 O O . ASP A 1 91 ? -11.269 5.516 8.407 1.00 96.44 91 ASP A O 1
ATOM 734 N N . PHE A 1 92 ? -9.200 5.753 7.558 1.00 95.44 92 PHE A N 1
ATOM 735 C CA . PHE A 1 92 ? -9.587 5.491 6.177 1.00 95.44 92 PHE A CA 1
ATOM 736 C C . PHE A 1 92 ? -10.269 4.126 6.028 1.00 95.44 92 PHE A C 1
ATOM 738 O O . PHE A 1 92 ? -11.386 4.061 5.515 1.00 95.44 92 PHE A O 1
ATOM 745 N N . ALA A 1 93 ? -9.659 3.052 6.540 1.00 94.88 93 ALA A N 1
ATOM 746 C CA . ALA A 1 93 ? -10.248 1.715 6.505 1.00 94.88 93 ALA A CA 1
ATOM 747 C C . ALA A 1 93 ? -11.601 1.668 7.234 1.00 94.88 93 ALA A C 1
ATOM 749 O O . ALA A 1 93 ? -12.573 1.152 6.688 1.00 94.88 93 ALA A O 1
ATOM 750 N N . SER A 1 94 ? -11.701 2.296 8.409 1.00 94.50 94 SER A N 1
ATOM 751 C CA . SER A 1 94 ? -12.938 2.335 9.204 1.00 94.50 94 SER A CA 1
ATOM 752 C C . SER A 1 94 ? -14.083 3.082 8.510 1.00 94.50 94 SER A C 1
ATOM 754 O O . SER A 1 94 ? -15.244 2.811 8.793 1.00 94.50 94 SER A O 1
ATOM 756 N N . THR A 1 95 ? -13.791 4.004 7.583 1.00 94.00 95 THR A N 1
ATOM 757 C CA . THR A 1 95 ? -14.839 4.637 6.757 1.00 94.00 95 THR A CA 1
ATOM 758 C C . THR A 1 95 ? -15.356 3.742 5.629 1.00 94.00 95 THR A C 1
ATOM 760 O O . THR A 1 95 ? -16.422 4.005 5.071 1.00 94.00 95 THR A O 1
ATOM 763 N N . LEU A 1 96 ? -14.600 2.703 5.270 1.00 92.31 96 LEU A N 1
ATOM 764 C CA . LEU A 1 96 ? -14.843 1.858 4.102 1.00 92.31 96 LEU A CA 1
ATOM 765 C C . LEU A 1 96 ? -15.403 0.474 4.448 1.00 92.31 96 LEU A C 1
ATOM 767 O O . LEU A 1 96 ? -15.868 -0.223 3.545 1.00 92.31 96 LEU A O 1
ATOM 771 N N . THR A 1 97 ? -15.375 0.074 5.719 1.00 90.06 97 THR A N 1
ATOM 772 C CA . THR A 1 97 ? -15.918 -1.205 6.181 1.00 90.06 97 THR A CA 1
ATOM 773 C C . THR A 1 97 ? -16.644 -1.078 7.516 1.00 90.06 97 THR A C 1
ATOM 775 O O . THR A 1 97 ? -16.336 -0.215 8.332 1.00 90.06 97 THR A O 1
ATOM 778 N N . ASN A 1 98 ? -17.610 -1.971 7.738 1.00 85.44 98 ASN A N 1
ATOM 779 C CA . ASN A 1 98 ? -18.276 -2.133 9.031 1.00 85.44 98 ASN A CA 1
ATOM 780 C C . ASN A 1 98 ? -17.571 -3.174 9.922 1.00 85.44 98 ASN A C 1
ATOM 782 O O . ASN A 1 98 ? -17.890 -3.264 11.106 1.00 85.44 98 ASN A O 1
ATOM 786 N N . ASP A 1 99 ? -16.644 -3.967 9.370 1.00 86.88 99 ASP A N 1
ATOM 787 C CA . ASP A 1 99 ? -15.836 -4.924 10.130 1.00 86.88 99 ASP A CA 1
ATOM 788 C C . ASP A 1 99 ? -14.502 -4.280 10.508 1.00 86.88 99 ASP A C 1
ATOM 790 O O . ASP A 1 99 ? -13.589 -4.163 9.696 1.00 86.88 99 ASP A O 1
ATOM 794 N N . THR A 1 100 ? -14.403 -3.830 11.756 1.00 85.38 100 THR A N 1
ATOM 795 C CA . THR A 1 100 ? -13.221 -3.128 12.269 1.00 85.38 100 THR A CA 1
ATOM 796 C C . THR A 1 100 ? -12.339 -4.005 13.156 1.00 85.38 100 THR A C 1
ATOM 798 O O . THR A 1 100 ? -11.380 -3.514 13.756 1.00 85.38 100 THR A O 1
ATOM 801 N N . THR A 1 101 ? -12.648 -5.303 13.251 1.00 88.94 101 THR A N 1
ATOM 802 C CA . THR A 1 101 ? -12.064 -6.204 14.254 1.00 88.94 101 THR A CA 1
ATOM 803 C C . THR A 1 101 ? -10.559 -6.405 14.085 1.00 88.94 101 THR A C 1
ATOM 805 O O . THR A 1 101 ? -9.843 -6.471 15.084 1.00 88.94 101 THR A O 1
ATOM 808 N N . THR A 1 102 ? -10.063 -6.439 12.845 1.00 93.62 102 THR A N 1
ATOM 809 C CA . THR A 1 102 ? -8.644 -6.685 12.534 1.00 93.62 102 THR A CA 1
ATOM 810 C C . THR A 1 102 ? -7.852 -5.425 12.199 1.00 93.62 102 THR A C 1
ATOM 812 O O . THR A 1 102 ? -6.625 -5.467 12.247 1.00 93.62 102 THR A O 1
ATOM 815 N N . ILE A 1 103 ? -8.513 -4.279 11.966 1.00 95.44 103 ILE A N 1
ATOM 816 C CA . ILE A 1 103 ? -7.879 -3.044 11.460 1.00 95.44 103 ILE A CA 1
ATOM 817 C C . ILE A 1 103 ? -6.651 -2.645 12.286 1.00 95.44 103 ILE A C 1
ATOM 819 O O . ILE A 1 103 ? -5.636 -2.227 11.737 1.00 95.44 103 ILE A O 1
ATOM 823 N N . ALA A 1 104 ? -6.709 -2.771 13.615 1.00 95.06 104 ALA A N 1
ATOM 824 C CA . ALA A 1 104 ? -5.582 -2.412 14.473 1.00 95.06 104 ALA A CA 1
ATOM 825 C C . ALA A 1 104 ? -4.324 -3.250 14.201 1.00 95.06 104 ALA A C 1
ATOM 827 O O . ALA A 1 104 ? -3.216 -2.706 14.192 1.00 95.06 104 ALA A O 1
ATOM 828 N N . GLN A 1 105 ? -4.511 -4.551 13.994 1.00 95.88 105 GLN A N 1
ATOM 829 C CA . GLN A 1 105 ? -3.432 -5.480 13.700 1.00 95.88 105 GLN A CA 1
ATOM 830 C C . GLN A 1 105 ? -2.964 -5.309 12.254 1.00 95.88 105 GLN A C 1
ATOM 832 O O . GLN A 1 105 ? -1.770 -5.164 12.028 1.00 95.88 105 GLN A O 1
ATOM 837 N N . ASP A 1 106 ? -3.892 -5.190 11.304 1.00 96.69 106 ASP A N 1
ATOM 838 C CA . ASP A 1 106 ? -3.570 -5.007 9.885 1.00 96.69 106 ASP A CA 1
ATOM 839 C C . ASP A 1 106 ? -2.732 -3.741 9.648 1.00 96.69 106 ASP A C 1
ATOM 841 O O . ASP A 1 106 ? -1.744 -3.770 8.919 1.00 96.69 106 ASP A O 1
ATOM 845 N N . VAL A 1 107 ? -3.065 -2.628 10.314 1.00 97.19 107 VAL A N 1
ATOM 846 C CA . VAL A 1 107 ? -2.266 -1.388 10.268 1.00 97.19 107 VAL A CA 1
ATOM 847 C C . VAL A 1 107 ? -0.859 -1.603 10.830 1.00 97.19 107 VAL A C 1
ATOM 849 O O . VAL A 1 107 ? 0.112 -1.085 10.277 1.00 97.19 107 VAL A O 1
ATOM 852 N N . THR A 1 108 ? -0.744 -2.370 11.916 1.00 96.06 108 THR A N 1
ATOM 853 C CA . THR A 1 108 ? 0.553 -2.709 12.519 1.00 96.06 108 THR A CA 1
ATOM 854 C C . THR A 1 108 ? 1.396 -3.539 11.552 1.00 96.06 108 THR A C 1
ATOM 856 O O . THR A 1 108 ? 2.583 -3.268 11.374 1.00 96.06 108 THR A O 1
ATOM 859 N N . ASP A 1 109 ? 0.780 -4.511 10.884 1.00 96.62 109 ASP A N 1
ATOM 860 C CA . ASP A 1 109 ? 1.446 -5.404 9.940 1.00 96.62 109 ASP A CA 1
ATOM 861 C C . ASP A 1 109 ? 1.871 -4.664 8.663 1.00 96.62 109 ASP A C 1
ATOM 863 O O . ASP A 1 109 ? 3.006 -4.836 8.214 1.00 96.62 109 ASP A O 1
ATOM 867 N N . ILE A 1 110 ? 1.023 -3.770 8.135 1.00 95.19 110 ILE A N 1
ATOM 868 C CA . ILE A 1 110 ? 1.361 -2.869 7.018 1.00 95.19 110 ILE A CA 1
ATOM 869 C C . ILE A 1 110 ? 2.574 -2.008 7.380 1.00 95.19 110 ILE A C 1
ATOM 871 O O . ILE A 1 110 ? 3.550 -1.965 6.631 1.00 95.19 110 ILE A O 1
ATOM 875 N N . TYR A 1 111 ? 2.548 -1.360 8.548 1.00 94.31 111 TYR A N 1
ATOM 876 C CA . TYR A 1 111 ? 3.661 -0.527 8.996 1.00 94.31 111 TYR A CA 1
ATOM 877 C C . TYR A 1 111 ? 4.958 -1.332 9.155 1.00 94.31 111 TYR A C 1
ATOM 879 O O . TYR A 1 111 ? 6.016 -0.893 8.704 1.00 94.31 111 TYR A O 1
ATOM 887 N N . ASN A 1 112 ? 4.894 -2.520 9.761 1.00 94.06 112 ASN A N 1
ATOM 888 C CA . ASN A 1 112 ? 6.064 -3.380 9.930 1.00 94.06 112 ASN A CA 1
ATOM 889 C C . ASN A 1 112 ? 6.627 -3.852 8.583 1.00 94.06 112 ASN A C 1
ATOM 891 O O . ASN A 1 112 ? 7.847 -3.891 8.413 1.00 94.06 112 ASN A O 1
ATOM 895 N N . PHE A 1 113 ? 5.761 -4.177 7.622 1.00 93.31 113 PHE A N 1
ATOM 896 C CA . PHE A 1 113 ? 6.175 -4.514 6.265 1.00 93.31 113 PHE A CA 1
ATOM 897 C C . PHE A 1 113 ? 6.893 -3.338 5.592 1.00 93.31 113 PHE A C 1
ATOM 899 O O . PHE A 1 113 ? 8.020 -3.507 5.127 1.00 93.31 113 PHE A O 1
ATOM 906 N N . GLU A 1 114 ? 6.294 -2.142 5.601 1.00 92.25 114 GLU A N 1
ATOM 907 C CA . GLU A 1 114 ? 6.904 -0.938 5.025 1.00 92.25 114 GLU A CA 1
ATOM 908 C C . GLU A 1 114 ? 8.241 -0.588 5.684 1.00 92.25 114 GLU A C 1
ATOM 910 O O . GLU A 1 114 ? 9.217 -0.273 5.003 1.00 92.25 114 GLU A O 1
ATOM 915 N N . LYS A 1 115 ? 8.319 -0.709 7.012 1.00 91.62 115 LYS A N 1
ATOM 916 C CA . LYS A 1 115 ? 9.564 -0.515 7.753 1.00 91.62 115 LYS A CA 1
ATOM 917 C C . LYS A 1 115 ? 10.644 -1.491 7.285 1.00 91.62 115 LYS A C 1
ATOM 919 O O . LYS A 1 115 ? 11.766 -1.060 7.033 1.00 91.62 115 LYS A O 1
ATOM 924 N N . ASN A 1 116 ? 10.319 -2.771 7.114 1.00 91.19 116 ASN A N 1
ATOM 925 C CA . ASN A 1 116 ? 11.286 -3.783 6.684 1.00 91.19 116 ASN A CA 1
ATOM 926 C C . ASN A 1 116 ? 11.809 -3.556 5.260 1.00 91.19 116 ASN A C 1
ATOM 928 O O . ASN A 1 116 ? 12.973 -3.834 5.009 1.00 91.19 116 ASN A O 1
ATOM 932 N N . ILE A 1 117 ? 10.986 -3.041 4.342 1.00 88.25 117 ILE A N 1
ATOM 933 C CA . ILE A 1 117 ? 11.436 -2.710 2.975 1.00 88.25 117 ILE A CA 1
ATOM 934 C C . ILE A 1 117 ? 12.130 -1.340 2.886 1.00 88.25 117 ILE A C 1
ATOM 936 O O . ILE A 1 117 ? 12.728 -1.010 1.860 1.00 88.25 117 ILE A O 1
ATOM 940 N N . SER A 1 118 ? 12.026 -0.520 3.938 1.00 83.50 118 SER A N 1
ATOM 941 C CA . SER A 1 118 ? 12.686 0.786 4.022 1.00 83.50 118 SER A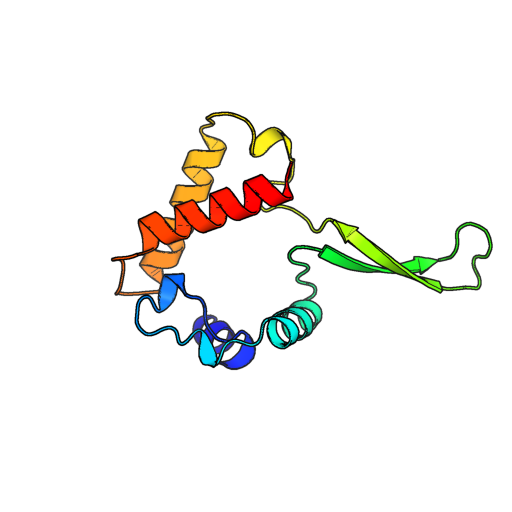 CA 1
ATOM 942 C C . SER A 1 118 ? 14.134 0.713 4.519 1.00 83.50 118 SER A C 1
ATOM 944 O O . SER A 1 118 ? 14.926 1.595 4.181 1.00 83.50 118 SER A O 1
ATOM 946 N N . ILE A 1 119 ? 14.470 -0.306 5.317 1.00 66.62 119 ILE A N 1
ATOM 947 C CA . ILE A 1 119 ? 15.795 -0.517 5.927 1.00 66.62 119 ILE A CA 1
ATOM 948 C C . ILE A 1 119 ? 16.709 -1.206 4.914 1.00 66.62 119 ILE A C 1
ATOM 950 O O . ILE A 1 119 ? 17.782 -0.626 4.625 1.00 66.62 119 ILE A O 1
#

Foldseek 3Di:
DVQCCQVPQQQHDCQQCPPNRDPVPHDPVSNCVSCVVVVRDDQWDWDWDADPVHNVDIDIDIGGDAAPVRALVVLPDDDPSLVVQLVVQLVVSVVRHPDSPCSNVVSVVVSVVSNVSSD

Nearest PDB structures (foldseek):
  4iuw-assembly1_A  TM=7.334E-01  e=4.987E-01  Lacticaseibacillus rhamnosus HN001
  1bm9-assembly1_A  TM=2.119E-01  e=1.821E+00  Bacillus subtilis
  2wbl-assembly1_B  TM=1.779E-01  e=4.884E+00  Arabidopsis thaliana

Sequence (119 aa):
AILSLVNNEFGGWPILQGSSWNAASFNFSNLLLKLREYSNNIIYSCDTETDEKNSSVYYIQVSQSNLALEQRSNYVGESKLITAYQQFIRDFASTLTNDTTTIAQDVTDIYNFEKNISI

Solvent-accessible surface area (backbone atoms only — not comparable to full-atom values): 7133 Å² total; per-residue (Å²): 110,74,66,57,50,38,49,72,65,49,62,43,53,54,60,50,43,46,91,75,46,60,72,90,75,50,52,67,70,56,29,55,57,52,33,50,78,69,75,47,52,66,86,39,31,80,46,80,43,64,37,94,90,42,81,91,41,75,45,82,45,77,46,80,30,78,52,97,70,73,46,56,73,64,64,58,80,90,49,73,65,50,54,49,50,46,48,49,55,43,53,55,40,55,76,72,27,93,56,60,88,50,33,72,58,47,43,50,52,52,50,53,51,52,38,63,76,49,110

pLDDT: mean 90.55, std 4.67, range [66.62, 97.25]

Mean predicted aligned error: 4.6 Å

Radius of gyration: 17.22 Å; Cα contacts (8 Å, |Δi|>4): 110; chains: 1; bounding box: 45×30×46 Å

InterPro domains:
  IPR000718 Peptidase M13 [PS51885] (1-119)
  IPR008753 Peptidase M13, N-terminal domain [PF05649] (8-117)
  IPR042089 Peptidase M13, domain 2 [G3DSA:1.10.1380.10] (1-118)

Organism: NCBI:txid433720